Protein AF-A0A5C8NNR7-F1 (afdb_monomer_lite)

Secondary structure (DSSP, 8-state):
---HHHHHHHHHHGGGS-TTSTT--TT--TT-EEEETTEEEEEEEEEEETTTTEEEEEEEEEETTEE-TTS-EEE--S--TTGGG--

Organism: NCBI:txid2498845

Foldseek 3Di:
DDDPQQLVQQLVVQQLLDPPHPNPDPQLAAQDWDCGPNWIKGWHHWDQDPVVRWTKTKIATQDPNDGDPVDIDIHTHDDDVVSVVPD

Sequence (87 aa):
MFTEEIYNELSVEVYRVDQSHKSYDIDLNEGEVREIGNFNYKILKVEDNTTNGMQAMAVAPVKNEKVDTSEVVIAFPGINLYSLLST

Structure (mmCIF, N/CA/C/O backbone):
data_AF-A0A5C8NNR7-F1
#
_entry.id   AF-A0A5C8NNR7-F1
#
loop_
_atom_site.group_PDB
_atom_site.id
_atom_site.type_symbol
_atom_site.label_atom_id
_atom_site.label_alt_id
_atom_site.label_comp_id
_atom_site.label_asym_id
_atom_site.label_entity_id
_atom_site.label_seq_id
_atom_site.pdbx_PDB_ins_code
_atom_site.Cartn_x
_atom_site.Cartn_y
_atom_site.Cartn_z
_atom_site.occupancy
_atom_site.B_iso_or_equiv
_atom_site.auth_seq_id
_atom_site.auth_comp_id
_atom_site.auth_asym_id
_atom_site.auth_atom_id
_atom_site.pdbx_PDB_model_num
ATOM 1 N N . MET A 1 1 ? -3.960 2.787 10.886 1.00 81.38 1 MET A N 1
ATOM 2 C CA . MET A 1 1 ? -4.018 4.230 11.203 1.00 81.38 1 MET A CA 1
ATOM 3 C C . MET A 1 1 ? -2.842 4.858 10.502 1.00 81.38 1 MET A C 1
ATOM 5 O O . MET A 1 1 ? -1.736 4.393 10.734 1.00 81.38 1 MET A O 1
ATOM 9 N N . PHE A 1 2 ? -3.055 5.870 9.669 1.00 90.25 2 PHE A N 1
ATOM 10 C CA . PHE A 1 2 ? -1.940 6.491 8.965 1.00 90.25 2 PHE A CA 1
ATOM 11 C C . PHE A 1 2 ? -1.174 7.476 9.853 1.00 90.25 2 PHE A C 1
ATOM 13 O O . PHE A 1 2 ? -1.765 8.253 10.602 1.00 90.25 2 PHE A O 1
ATOM 20 N N . THR A 1 3 ? 0.148 7.433 9.746 1.00 93.56 3 THR A N 1
ATOM 21 C CA . THR A 1 3 ? 1.108 8.356 10.360 1.00 93.56 3 THR A CA 1
ATOM 22 C C . THR A 1 3 ? 2.140 8.743 9.299 1.00 93.56 3 THR A C 1
ATOM 24 O O . THR A 1 3 ? 2.218 8.094 8.256 1.00 93.56 3 THR A O 1
ATOM 27 N N . GLU A 1 4 ? 2.946 9.777 9.548 1.00 94.00 4 GLU A N 1
ATOM 28 C CA . GLU A 1 4 ? 4.039 10.163 8.637 1.00 94.00 4 GLU A CA 1
ATOM 29 C C . GLU A 1 4 ? 5.002 9.005 8.343 1.00 94.00 4 GLU A C 1
ATOM 31 O O . GLU A 1 4 ? 5.382 8.792 7.194 1.00 94.00 4 GLU A O 1
ATOM 36 N N . GLU A 1 5 ? 5.323 8.214 9.366 1.00 94.19 5 GLU A N 1
ATOM 37 C CA . GLU A 1 5 ? 6.129 6.997 9.245 1.00 94.19 5 GLU A CA 1
ATOM 38 C C . GLU A 1 5 ? 5.465 5.965 8.324 1.00 94.19 5 GLU A C 1
ATOM 40 O O . GLU A 1 5 ? 6.086 5.510 7.368 1.00 94.19 5 GLU A O 1
ATOM 45 N N . ILE A 1 6 ? 4.171 5.681 8.517 1.00 96.00 6 ILE A N 1
ATOM 46 C CA . ILE A 1 6 ? 3.431 4.750 7.654 1.00 96.00 6 ILE A CA 1
ATOM 47 C C . ILE A 1 6 ? 3.353 5.254 6.209 1.00 96.00 6 ILE A C 1
ATOM 49 O O . ILE A 1 6 ? 3.450 4.454 5.281 1.00 96.00 6 ILE A O 1
ATOM 53 N N . TYR A 1 7 ? 3.183 6.561 5.980 1.00 95.25 7 TYR A N 1
ATOM 54 C CA . TYR A 1 7 ? 3.201 7.105 4.618 1.00 95.25 7 TYR A CA 1
ATOM 55 C C . TYR A 1 7 ? 4.554 6.869 3.936 1.00 95.25 7 TYR A C 1
ATOM 57 O O . TYR A 1 7 ? 4.591 6.539 2.749 1.00 95.25 7 TYR A O 1
ATOM 65 N N . ASN A 1 8 ? 5.655 7.003 4.682 1.00 93.62 8 ASN A N 1
ATOM 66 C CA . ASN A 1 8 ? 6.987 6.693 4.178 1.00 93.62 8 ASN A CA 1
ATOM 67 C C . ASN A 1 8 ? 7.125 5.199 3.851 1.00 93.62 8 ASN A C 1
ATOM 69 O O . ASN A 1 8 ? 7.496 4.864 2.727 1.00 93.62 8 ASN A O 1
ATOM 73 N N . GLU A 1 9 ? 6.748 4.313 4.774 1.00 95.06 9 GLU A N 1
ATOM 74 C CA . GLU A 1 9 ? 6.807 2.864 4.554 1.00 95.06 9 GLU A CA 1
ATOM 75 C C . GLU A 1 9 ? 5.980 2.430 3.339 1.00 95.06 9 GLU A C 1
ATOM 77 O O . GLU A 1 9 ? 6.467 1.686 2.491 1.00 95.06 9 GLU A O 1
ATOM 82 N N . LEU A 1 10 ? 4.766 2.967 3.184 1.00 95.69 10 LEU A N 1
ATOM 83 C CA . LEU A 1 10 ? 3.924 2.703 2.018 1.00 95.69 10 LEU A CA 1
ATOM 84 C C . LEU A 1 10 ? 4.595 3.130 0.712 1.00 95.69 10 LEU A C 1
ATOM 86 O O . LEU A 1 10 ? 4.535 2.388 -0.264 1.00 95.69 10 LEU A O 1
ATOM 90 N N . SER A 1 11 ? 5.257 4.290 0.684 1.00 93.88 11 SER A N 1
ATOM 91 C CA . SER A 1 11 ? 6.003 4.731 -0.505 1.00 93.88 11 SER A CA 1
ATOM 92 C C . SER A 1 11 ? 7.164 3.792 -0.860 1.00 93.88 11 SER A C 1
ATOM 94 O O . SER A 1 11 ? 7.491 3.638 -2.036 1.00 93.88 11 SER A O 1
ATOM 96 N N . VAL A 1 12 ? 7.760 3.130 0.140 1.00 92.56 12 VAL A N 1
ATOM 97 C CA . VAL A 1 12 ? 8.829 2.140 -0.051 1.00 92.56 12 VAL A CA 1
ATOM 98 C C . VAL A 1 12 ? 8.265 0.799 -0.528 1.00 92.56 12 VAL A C 1
ATOM 100 O O . VAL A 1 12 ? 8.842 0.177 -1.419 1.00 92.56 12 VAL A O 1
ATOM 103 N N . GLU A 1 13 ? 7.124 0.361 0.002 1.00 94.19 13 GLU A N 1
ATOM 104 C CA . GLU A 1 13 ? 6.487 -0.894 -0.417 1.00 94.19 13 GLU A CA 1
ATOM 105 C C . GLU A 1 13 ? 6.068 -0.873 -1.896 1.00 94.19 13 GLU A C 1
ATOM 107 O O . GLU A 1 13 ? 6.152 -1.901 -2.565 1.00 94.19 13 GLU A O 1
ATOM 112 N N . VAL A 1 14 ? 5.727 0.295 -2.458 1.00 94.56 14 VAL A N 1
ATOM 113 C CA . VAL A 1 14 ? 5.357 0.418 -3.883 1.00 94.56 14 VAL A CA 1
ATOM 114 C C . VAL A 1 14 ? 6.488 -0.024 -4.826 1.00 94.56 14 VAL A C 1
ATOM 116 O O . VAL A 1 14 ? 6.205 -0.528 -5.907 1.00 94.56 14 VAL A O 1
ATOM 119 N N . TYR A 1 15 ? 7.766 0.062 -4.432 1.00 92.12 15 TYR A N 1
ATOM 120 C CA . TYR A 1 15 ? 8.870 -0.459 -5.258 1.00 92.12 15 TYR A CA 1
ATOM 121 C C . TYR A 1 15 ? 8.801 -1.972 -5.493 1.00 92.12 15 TYR A C 1
ATOM 123 O O . TYR A 1 15 ? 9.426 -2.477 -6.422 1.00 92.12 15 TYR A O 1
ATOM 131 N N . ARG A 1 16 ? 8.096 -2.719 -4.638 1.00 93.88 16 ARG A N 1
ATOM 132 C CA . ARG A 1 16 ? 7.980 -4.179 -4.746 1.00 93.88 16 ARG A CA 1
ATOM 133 C C . ARG A 1 16 ? 6.925 -4.623 -5.754 1.00 93.88 16 ARG A C 1
ATOM 135 O O . ARG A 1 16 ? 6.848 -5.804 -6.059 1.00 93.88 16 ARG A O 1
ATOM 142 N N . VAL A 1 17 ? 6.136 -3.685 -6.268 1.00 93.06 17 VAL A N 1
ATOM 143 C CA . VAL A 1 17 ? 5.159 -3.909 -7.340 1.00 93.06 17 VAL A CA 1
ATOM 144 C C . VAL A 1 17 ? 5.856 -4.195 -8.674 1.00 93.06 17 VAL A C 1
ATOM 146 O O . VAL A 1 17 ? 5.377 -4.994 -9.472 1.00 93.06 17 VAL A O 1
ATOM 149 N N . ASP A 1 18 ? 7.004 -3.554 -8.889 1.00 90.50 18 ASP A N 1
ATOM 150 C CA . ASP A 1 18 ? 7.803 -3.634 -10.106 1.00 90.50 18 ASP A CA 1
ATOM 151 C C . ASP A 1 18 ? 8.468 -5.003 -10.260 1.00 90.50 18 ASP A C 1
ATOM 153 O O . ASP A 1 18 ? 9.385 -5.341 -9.505 1.00 90.50 18 ASP A O 1
ATOM 157 N N . GLN A 1 19 ? 8.069 -5.760 -11.282 1.00 87.94 19 GLN A N 1
ATOM 158 C CA . GLN A 1 19 ? 8.638 -7.085 -11.572 1.00 87.94 19 GLN A CA 1
ATOM 159 C C . GLN A 1 19 ? 10.142 -7.060 -11.872 1.00 87.94 19 GLN A C 1
ATOM 161 O O . GLN A 1 19 ? 10.826 -8.073 -11.713 1.00 87.94 19 GLN A O 1
ATOM 166 N N . SER A 1 20 ? 10.664 -5.921 -12.325 1.00 85.00 20 SER A N 1
ATOM 167 C CA . SER A 1 20 ? 12.085 -5.738 -12.626 1.00 85.00 20 SER A CA 1
ATOM 168 C C . SER A 1 20 ? 12.903 -5.294 -11.410 1.00 85.00 20 SER A C 1
ATOM 170 O O . SER A 1 20 ? 14.136 -5.360 -11.432 1.00 85.00 20 SER A O 1
ATOM 172 N N . HIS A 1 21 ? 12.246 -4.865 -10.328 1.00 86.38 21 HIS A N 1
ATOM 173 C CA . HIS A 1 21 ? 12.929 -4.382 -9.140 1.00 86.38 21 HIS A CA 1
ATOM 174 C C . HIS A 1 21 ? 13.429 -5.547 -8.276 1.00 86.38 21 HIS A C 1
ATOM 176 O O . HIS A 1 21 ? 12.759 -6.553 -8.066 1.00 86.38 21 HIS A O 1
ATOM 182 N N . LYS A 1 22 ? 14.619 -5.395 -7.685 1.00 87.81 22 LYS A N 1
ATOM 183 C CA . LYS A 1 22 ? 15.259 -6.431 -6.843 1.00 87.81 22 LYS A CA 1
ATOM 184 C C . LYS A 1 22 ? 14.431 -6.871 -5.628 1.00 87.81 22 LYS A C 1
ATOM 186 O O . LYS A 1 22 ? 14.714 -7.905 -5.034 1.00 87.81 22 LYS A O 1
ATOM 191 N N . SER A 1 23 ? 13.491 -6.027 -5.213 1.00 90.12 23 SER A N 1
ATOM 192 C CA . SER A 1 23 ? 12.603 -6.251 -4.072 1.00 90.12 23 SER A CA 1
ATOM 193 C C . SER A 1 23 ? 11.201 -6.662 -4.509 1.00 90.12 23 SER A C 1
ATOM 195 O O . SER A 1 23 ? 10.300 -6.585 -3.682 1.00 90.12 23 SER A O 1
ATOM 197 N N . TYR A 1 24 ? 11.022 -7.042 -5.781 1.00 92.19 24 TYR A N 1
ATOM 198 C CA . TYR A 1 24 ? 9.752 -7.520 -6.307 1.00 92.19 24 TYR A CA 1
ATOM 199 C C . TYR A 1 24 ? 9.131 -8.554 -5.371 1.00 92.19 24 TYR A C 1
ATOM 201 O O . TYR A 1 24 ? 9.802 -9.492 -4.927 1.00 92.19 24 TYR A O 1
ATOM 209 N N . ASP A 1 25 ? 7.854 -8.360 -5.079 1.00 94.69 25 ASP A N 1
ATOM 210 C CA . ASP A 1 25 ? 7.071 -9.233 -4.229 1.00 94.69 25 ASP A CA 1
ATOM 211 C C . ASP A 1 25 ? 5.833 -9.689 -5.000 1.00 94.69 25 ASP A C 1
ATOM 213 O O . ASP A 1 25 ? 4.931 -8.906 -5.288 1.00 94.69 25 ASP A O 1
ATOM 217 N N . ILE A 1 26 ? 5.810 -10.974 -5.352 1.00 91.94 26 ILE A N 1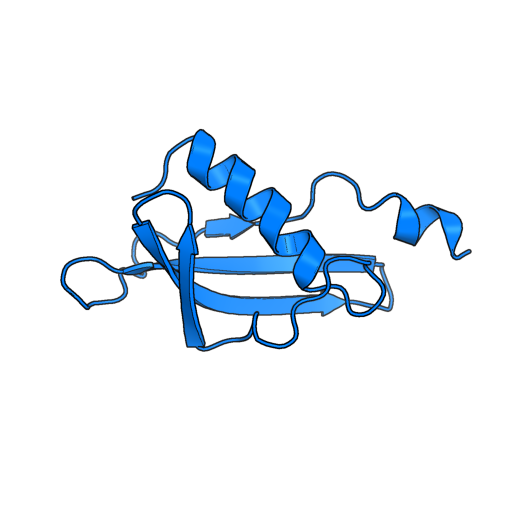
ATOM 218 C CA . ILE A 1 26 ? 4.709 -11.584 -6.105 1.00 91.94 26 ILE A CA 1
ATOM 219 C C . ILE A 1 26 ? 3.411 -11.658 -5.292 1.00 91.94 26 ILE A C 1
ATOM 221 O O . ILE A 1 26 ? 2.323 -11.732 -5.872 1.00 91.94 26 ILE A O 1
ATOM 225 N N . ASP A 1 27 ? 3.520 -11.616 -3.963 1.00 93.44 27 ASP A N 1
ATOM 226 C CA . ASP A 1 27 ? 2.377 -11.689 -3.063 1.00 93.44 27 ASP A CA 1
ATOM 227 C C . ASP A 1 27 ? 1.749 -10.308 -2.823 1.00 93.44 27 ASP A C 1
ATOM 229 O O . ASP A 1 27 ? 0.594 -10.252 -2.409 1.00 93.44 27 ASP A O 1
ATOM 233 N N . LEU A 1 28 ? 2.438 -9.214 -3.193 1.00 94.31 28 LEU A N 1
ATOM 234 C CA . LEU A 1 28 ? 1.933 -7.839 -3.112 1.00 94.31 28 LEU A CA 1
ATOM 235 C C . LEU A 1 28 ? 0.853 -7.573 -4.175 1.00 94.31 28 LEU A C 1
ATOM 237 O O . LEU A 1 28 ? 1.084 -6.934 -5.205 1.00 94.31 28 LEU A O 1
ATOM 241 N N . ASN A 1 29 ? -0.347 -8.093 -3.933 1.00 94.44 29 ASN A N 1
ATOM 242 C CA . ASN A 1 29 ? -1.452 -8.108 -4.883 1.00 94.44 29 ASN A CA 1
ATOM 243 C C . ASN A 1 29 ? -2.783 -7.654 -4.262 1.00 94.44 29 ASN A C 1
ATOM 245 O O . ASN A 1 29 ? -2.935 -7.455 -3.058 1.00 94.44 29 ASN A O 1
ATOM 249 N N . GLU A 1 30 ? -3.775 -7.426 -5.122 1.00 96.88 30 GLU A N 1
ATOM 250 C CA . GLU A 1 30 ? -5.094 -6.966 -4.694 1.00 96.88 30 GLU A CA 1
ATOM 251 C C . GLU A 1 30 ? -5.768 -7.950 -3.741 1.00 96.88 30 GLU A C 1
ATOM 253 O O . GLU A 1 30 ? -5.932 -9.132 -4.037 1.00 96.88 30 GLU A O 1
ATOM 258 N N . GLY A 1 31 ? -6.254 -7.428 -2.617 1.00 96.56 31 GLY A N 1
ATOM 259 C CA . GLY A 1 31 ? -6.948 -8.209 -1.606 1.00 96.56 31 GLY A CA 1
ATOM 260 C C . GLY A 1 31 ? -6.056 -8.707 -0.472 1.00 96.56 31 GLY A C 1
ATOM 261 O O . GLY A 1 31 ? -6.612 -9.051 0.576 1.00 96.56 31 GLY A O 1
ATOM 262 N N . GLU A 1 32 ? -4.732 -8.686 -0.643 1.00 97.12 32 GLU A N 1
ATOM 263 C CA . GLU A 1 32 ? -3.763 -9.034 0.397 1.00 97.12 32 GLU A CA 1
ATOM 264 C C . GLU A 1 32 ? -3.885 -8.083 1.600 1.00 97.12 32 GLU A C 1
ATOM 266 O O . GLU A 1 32 ? -4.212 -6.898 1.461 1.00 97.12 32 GLU A O 1
ATOM 271 N N . VAL A 1 33 ? -3.635 -8.611 2.801 1.00 97.06 33 VAL A N 1
ATOM 272 C CA . VAL A 1 33 ? -3.490 -7.815 4.021 1.00 97.06 33 VAL A CA 1
ATOM 273 C C . VAL A 1 33 ? -2.028 -7.830 4.435 1.00 97.06 33 VAL A C 1
ATOM 275 O O . VAL A 1 33 ? -1.465 -8.897 4.668 1.00 97.06 33 VAL A O 1
ATOM 278 N N . ARG A 1 34 ? -1.442 -6.641 4.563 1.00 95.56 34 ARG A N 1
ATOM 279 C CA . ARG A 1 34 ? -0.048 -6.434 4.943 1.00 95.56 34 ARG A CA 1
ATOM 280 C C . ARG A 1 34 ? 0.057 -5.731 6.277 1.00 95.56 34 ARG A C 1
ATOM 282 O O . ARG A 1 34 ? -0.646 -4.750 6.524 1.00 95.56 34 ARG A O 1
ATOM 289 N N . GLU A 1 35 ? 0.960 -6.223 7.110 1.00 95.44 35 GLU A N 1
ATOM 290 C CA . GLU A 1 35 ? 1.410 -5.501 8.290 1.00 95.44 35 GLU A CA 1
ATOM 291 C C . GLU A 1 35 ? 2.453 -4.470 7.852 1.00 95.44 35 GLU A C 1
ATOM 293 O O . GLU A 1 35 ? 3.459 -4.812 7.232 1.00 95.44 35 GLU A O 1
ATOM 298 N N . ILE A 1 36 ? 2.163 -3.198 8.115 1.00 93.69 36 ILE A N 1
ATOM 299 C CA . ILE A 1 36 ? 3.022 -2.052 7.811 1.00 93.69 36 ILE A CA 1
ATOM 300 C C . ILE A 1 36 ? 3.123 -1.250 9.109 1.00 93.69 36 ILE A C 1
ATOM 302 O O . ILE A 1 36 ? 2.101 -0.878 9.707 1.00 93.69 36 ILE A O 1
ATOM 306 N N . GLY A 1 37 ? 4.343 -1.064 9.603 1.00 90.50 37 GLY A N 1
ATOM 307 C CA . GLY A 1 37 ? 4.614 -0.758 11.002 1.00 90.50 37 GLY A CA 1
ATOM 308 C C . GLY A 1 37 ? 3.923 -1.764 11.930 1.00 90.50 37 GLY A C 1
ATOM 309 O O . GLY A 1 37 ? 4.158 -2.960 11.848 1.00 90.50 37 GLY A O 1
ATOM 310 N N . ASN A 1 38 ? 3.023 -1.270 12.786 1.00 92.31 38 ASN A N 1
ATOM 311 C CA . ASN A 1 38 ? 2.221 -2.084 13.714 1.00 92.31 38 ASN A CA 1
ATOM 312 C C . ASN A 1 38 ? 0.732 -2.157 13.312 1.00 92.31 38 ASN A C 1
ATOM 314 O O . ASN A 1 38 ? -0.138 -2.374 14.162 1.00 92.31 38 ASN A O 1
ATOM 318 N N . PHE A 1 39 ? 0.401 -1.874 12.048 1.00 95.06 39 PHE A N 1
ATOM 319 C CA . PHE A 1 39 ? -0.981 -1.818 11.573 1.00 95.06 39 PHE A CA 1
ATOM 320 C C . PHE A 1 39 ? -1.183 -2.688 10.340 1.00 95.06 39 PHE A C 1
ATOM 322 O O . PHE A 1 39 ? -0.349 -2.734 9.445 1.00 95.06 39 PHE A O 1
ATOM 329 N N . ASN A 1 40 ? -2.357 -3.306 10.260 1.00 97.06 40 ASN A N 1
ATOM 330 C CA . ASN A 1 40 ? -2.766 -4.057 9.085 1.00 97.06 40 ASN A CA 1
ATOM 331 C C . ASN A 1 40 ? -3.424 -3.138 8.054 1.00 97.06 40 ASN A C 1
ATOM 333 O O . ASN A 1 40 ? -4.299 -2.334 8.397 1.00 97.06 40 ASN A O 1
ATOM 337 N N . TYR A 1 41 ? -3.055 -3.309 6.790 1.00 97.94 41 TYR A N 1
ATOM 338 C CA . TYR A 1 41 ? -3.630 -2.620 5.642 1.00 97.94 41 TYR A CA 1
ATOM 339 C C . TYR A 1 41 ? -4.053 -3.628 4.594 1.00 97.94 41 TYR A C 1
ATOM 341 O O . TYR A 1 41 ? -3.311 -4.551 4.282 1.00 97.94 41 TYR A O 1
ATOM 349 N N . LYS A 1 42 ? -5.238 -3.432 4.024 1.00 98.12 42 LYS A N 1
ATOM 350 C CA . LYS A 1 42 ? -5.666 -4.173 2.849 1.00 98.12 42 LYS A CA 1
ATOM 351 C C . LYS A 1 42 ? -5.216 -3.444 1.595 1.00 98.12 42 LYS A C 1
ATOM 353 O O . LYS A 1 42 ? -5.519 -2.259 1.434 1.00 98.12 42 LYS A O 1
ATOM 358 N N . ILE A 1 43 ? -4.579 -4.176 0.694 1.00 98.19 43 ILE A N 1
ATOM 359 C CA . ILE A 1 43 ? -4.278 -3.722 -0.656 1.00 98.19 43 ILE A CA 1
ATOM 360 C C . ILE A 1 43 ? -5.576 -3.724 -1.460 1.00 98.19 43 ILE A C 1
ATOM 362 O O . ILE A 1 43 ? -6.244 -4.749 -1.613 1.00 98.19 43 ILE A O 1
ATOM 366 N N . LEU A 1 44 ? -5.964 -2.548 -1.937 1.00 98.31 44 LEU A N 1
ATOM 367 C CA . LEU A 1 44 ? -7.177 -2.344 -2.725 1.00 98.31 44 LEU A CA 1
ATOM 368 C C . LEU A 1 44 ? -6.898 -2.433 -4.224 1.00 98.31 44 LEU A C 1
ATOM 370 O O . LEU A 1 44 ? -7.740 -2.924 -4.968 1.00 98.31 44 LEU A O 1
ATOM 374 N N . LYS A 1 45 ? -5.743 -1.916 -4.653 1.00 97.94 45 LYS A N 1
ATOM 375 C CA . LYS A 1 45 ? -5.309 -1.872 -6.051 1.00 97.94 45 LYS A CA 1
ATOM 376 C C . LYS A 1 45 ? -3.788 -1.798 -6.115 1.00 97.94 45 LYS A C 1
ATOM 378 O O . LYS A 1 45 ? -3.181 -1.121 -5.284 1.00 97.94 45 LYS A O 1
ATOM 383 N N . VAL A 1 46 ? -3.205 -2.431 -7.123 1.00 96.44 46 VAL A N 1
ATOM 384 C CA . VAL A 1 46 ? -1.783 -2.322 -7.453 1.00 96.44 46 VAL A CA 1
ATOM 385 C C . VAL A 1 46 ? -1.660 -2.028 -8.945 1.00 96.44 46 VAL A C 1
ATOM 387 O O . VAL A 1 46 ? -2.413 -2.591 -9.737 1.00 96.44 46 VAL 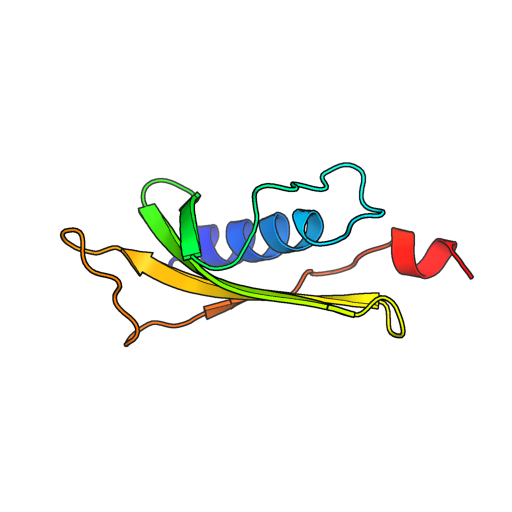A O 1
ATOM 390 N N . GLU A 1 47 ? -0.754 -1.134 -9.328 1.00 94.12 47 GLU A N 1
ATOM 391 C CA . GLU A 1 47 ? -0.488 -0.791 -10.726 1.00 94.12 47 GLU A CA 1
ATOM 392 C C . GLU A 1 47 ? 1.018 -0.782 -10.993 1.00 94.12 47 GLU A C 1
ATOM 394 O O . GLU A 1 47 ? 1.762 -0.088 -10.299 1.00 94.12 47 GLU A O 1
ATOM 399 N N . ASP A 1 48 ? 1.436 -1.516 -12.027 1.00 91.19 48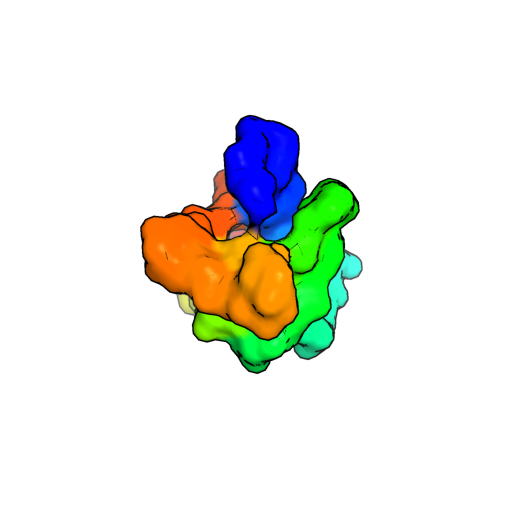 ASP A N 1
ATOM 400 C CA . ASP A 1 48 ? 2.782 -1.493 -12.609 1.00 91.19 48 ASP A CA 1
ATOM 401 C C . ASP A 1 48 ? 2.666 -1.191 -14.107 1.00 91.19 48 ASP A C 1
ATOM 403 O O . ASP A 1 48 ? 2.431 -2.074 -14.937 1.00 91.19 48 ASP A O 1
ATOM 407 N N . ASN A 1 49 ? 2.757 0.083 -14.478 1.00 87.44 49 ASN A N 1
ATOM 408 C CA . ASN A 1 49 ? 2.699 0.472 -15.877 1.00 87.44 49 ASN A CA 1
ATOM 409 C C . ASN A 1 49 ? 4.101 0.425 -16.488 1.00 87.44 49 ASN A C 1
ATOM 411 O O . ASN A 1 49 ? 4.838 1.411 -16.502 1.00 87.44 49 ASN A O 1
ATOM 415 N N . THR A 1 50 ? 4.431 -0.715 -17.087 1.00 81.81 50 THR A N 1
ATOM 416 C CA . THR A 1 50 ? 5.727 -0.949 -17.741 1.00 81.81 50 THR A CA 1
ATOM 417 C C . THR A 1 50 ? 5.975 -0.072 -18.976 1.00 81.81 50 THR A C 1
ATOM 419 O O . THR A 1 50 ? 7.109 0.030 -19.432 1.00 81.81 50 THR A O 1
ATOM 422 N N . THR A 1 51 ? 4.948 0.600 -19.520 1.00 82.56 51 THR A N 1
ATOM 423 C CA . THR A 1 51 ? 5.101 1.506 -20.676 1.00 82.56 51 THR A CA 1
ATOM 424 C C . THR A 1 51 ? 5.676 2.861 -20.273 1.00 82.56 51 THR A C 1
ATOM 426 O O . THR A 1 51 ? 6.427 3.459 -21.041 1.00 82.56 51 THR A O 1
ATOM 429 N N . ASN A 1 52 ? 5.317 3.371 -19.091 1.00 79.25 52 ASN A N 1
ATOM 430 C CA . ASN A 1 52 ? 5.783 4.674 -18.602 1.00 79.25 52 ASN A CA 1
ATOM 431 C C . ASN A 1 52 ? 6.579 4.595 -17.286 1.00 79.25 52 ASN A C 1
ATOM 433 O O . ASN A 1 52 ? 6.981 5.633 -16.764 1.00 79.25 52 ASN A O 1
ATOM 437 N N . GLY A 1 53 ? 6.806 3.388 -16.761 1.00 78.25 53 GLY A N 1
ATOM 438 C CA . GLY A 1 53 ? 7.549 3.138 -15.526 1.00 78.25 53 GLY A CA 1
ATOM 439 C C . GLY A 1 53 ? 6.833 3.603 -14.256 1.00 78.25 53 GLY A C 1
ATOM 440 O O . GLY A 1 53 ? 7.482 3.771 -13.225 1.00 78.25 53 GLY A O 1
ATOM 441 N N . MET A 1 54 ? 5.525 3.873 -14.321 1.00 87.25 54 MET A N 1
ATOM 442 C CA . MET A 1 54 ? 4.740 4.309 -13.167 1.00 87.25 54 MET A CA 1
ATOM 443 C C . MET A 1 54 ? 4.319 3.110 -12.323 1.00 87.25 54 MET A C 1
ATOM 445 O O . MET A 1 54 ? 3.713 2.174 -12.836 1.00 87.25 54 MET A O 1
ATOM 449 N N . GLN A 1 55 ? 4.547 3.206 -11.016 1.00 92.19 55 GLN A N 1
ATOM 450 C CA . GLN A 1 55 ? 4.048 2.252 -10.028 1.00 92.19 55 GLN A CA 1
ATOM 451 C C . GLN A 1 55 ? 3.141 2.960 -9.027 1.00 92.19 55 GLN A C 1
ATOM 453 O O . GLN A 1 55 ? 3.382 4.121 -8.677 1.00 92.19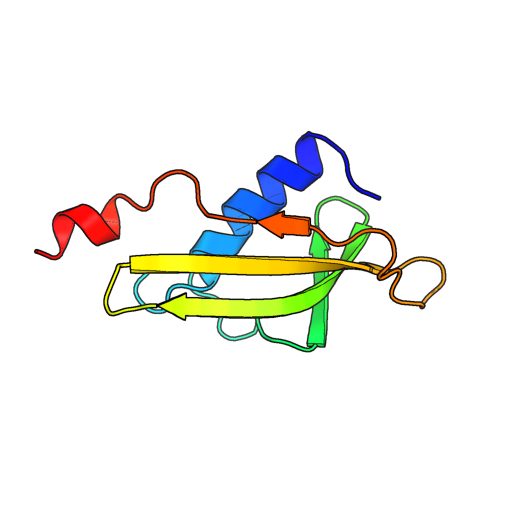 55 GLN 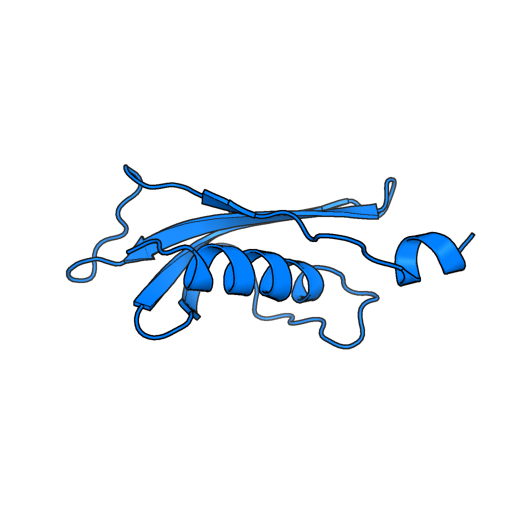A O 1
ATOM 458 N N . ALA A 1 56 ? 2.103 2.273 -8.561 1.00 95.31 56 ALA A N 1
ATOM 459 C CA . ALA A 1 56 ? 1.226 2.777 -7.514 1.00 95.31 56 ALA A CA 1
ATOM 460 C C . ALA A 1 56 ? 0.580 1.643 -6.713 1.00 95.31 56 ALA A C 1
ATOM 462 O O . ALA A 1 56 ? 0.327 0.554 -7.231 1.00 95.31 56 ALA A O 1
ATOM 463 N N . MET A 1 57 ? 0.250 1.931 -5.456 1.00 97.25 57 MET A N 1
ATOM 464 C CA . MET A 1 57 ? -0.498 1.025 -4.586 1.00 97.25 57 MET A CA 1
ATOM 465 C C . MET A 1 57 ? -1.568 1.800 -3.819 1.00 97.25 57 MET A C 1
ATOM 467 O O . MET A 1 57 ? -1.272 2.802 -3.170 1.00 97.25 57 MET A O 1
ATOM 471 N N . ALA A 1 58 ? -2.813 1.329 -3.871 1.00 98.25 58 ALA A N 1
ATOM 472 C CA . ALA A 1 58 ? -3.906 1.848 -3.059 1.00 98.25 58 ALA A CA 1
ATOM 473 C C . ALA A 1 58 ? -4.154 0.926 -1.861 1.00 98.25 58 ALA A C 1
ATOM 475 O O . ALA A 1 58 ? -4.334 -0.280 -2.039 1.00 98.25 58 ALA A O 1
ATOM 476 N N . VAL A 1 59 ? -4.217 1.489 -0.654 1.00 98.25 59 VAL A N 1
ATOM 477 C CA . VAL A 1 59 ? -4.435 0.738 0.590 1.00 98.25 59 VAL A CA 1
ATOM 478 C C . VAL A 1 59 ? -5.501 1.379 1.474 1.00 98.25 59 VAL A C 1
ATOM 480 O O . VAL A 1 59 ? -5.717 2.592 1.434 1.00 98.25 59 VAL A O 1
ATOM 483 N N . ALA A 1 60 ? -6.126 0.561 2.319 1.00 98.06 60 ALA A N 1
ATOM 484 C CA . ALA A 1 60 ? -6.979 1.010 3.418 1.00 98.06 60 ALA A CA 1
ATOM 485 C C . ALA A 1 60 ? -6.634 0.259 4.714 1.00 98.06 60 ALA A C 1
ATOM 487 O O . ALA A 1 60 ? -6.316 -0.931 4.661 1.00 98.06 60 ALA A O 1
ATOM 488 N N . PRO A 1 61 ? -6.699 0.907 5.889 1.00 97.81 61 PRO A N 1
ATOM 489 C CA . PRO A 1 61 ? -6.405 0.254 7.154 1.00 97.81 61 PRO A CA 1
ATOM 490 C C . PRO A 1 61 ? -7.473 -0.784 7.500 1.00 97.81 61 PRO A C 1
ATOM 492 O O . PRO A 1 61 ? -8.660 -0.613 7.219 1.00 97.81 61 PRO A O 1
ATOM 495 N N . VAL A 1 62 ? -7.057 -1.844 8.181 1.00 97.62 62 VAL A N 1
ATOM 496 C CA . VAL A 1 62 ? -7.953 -2.820 8.799 1.00 97.62 62 VAL A CA 1
ATOM 497 C C . VAL A 1 62 ? -8.122 -2.446 10.272 1.00 97.62 62 VAL A C 1
ATOM 499 O O . VAL A 1 62 ? -7.167 -2.476 11.047 1.00 97.62 62 VAL A O 1
ATOM 502 N N . LYS A 1 63 ? -9.342 -2.077 10.669 1.00 94.56 63 LYS A N 1
ATOM 503 C CA . LYS A 1 63 ? -9.719 -1.714 12.043 1.00 94.56 63 LYS A CA 1
ATOM 504 C C . LYS A 1 63 ? -10.796 -2.681 12.524 1.00 94.56 63 LYS A C 1
ATOM 506 O O . LYS A 1 63 ? -11.839 -2.801 11.887 1.00 94.56 63 LYS A O 1
ATOM 511 N N . ASN A 1 64 ? -10.564 -3.360 13.649 1.00 93.12 64 ASN A N 1
ATOM 512 C CA . ASN A 1 64 ? -11.500 -4.354 14.199 1.00 93.12 64 ASN A CA 1
ATOM 513 C C . ASN A 1 64 ? -11.947 -5.383 13.138 1.00 93.12 64 ASN A C 1
ATOM 515 O O . ASN A 1 64 ? -13.142 -5.572 12.921 1.00 93.12 64 ASN A O 1
ATOM 519 N N . GLU A 1 65 ? -10.976 -5.963 12.420 1.00 93.25 65 GLU A N 1
ATOM 520 C CA . GLU A 1 65 ? -11.181 -6.961 11.350 1.00 93.25 65 GLU A CA 1
ATOM 521 C C . GLU A 1 65 ? -11.973 -6.465 10.125 1.00 93.25 65 GLU A C 1
ATOM 523 O O . GLU A 1 65 ? -12.285 -7.238 9.219 1.00 93.25 65 GLU A O 1
ATOM 528 N N . LYS A 1 66 ? -12.276 -5.164 10.050 1.00 96.81 66 LYS A N 1
ATOM 529 C CA . LYS A 1 66 ? -12.969 -4.543 8.920 1.00 96.81 66 LYS A CA 1
ATOM 530 C C . LYS A 1 66 ? -12.052 -3.577 8.193 1.00 96.81 66 LYS A C 1
ATOM 532 O O . LYS A 1 66 ? -11.325 -2.803 8.806 1.00 96.81 66 LYS A O 1
ATOM 537 N N . VAL A 1 67 ? -12.122 -3.611 6.870 1.00 97.56 67 VAL A N 1
ATOM 538 C CA . VAL A 1 67 ? -11.418 -2.660 6.009 1.00 97.56 67 VAL A CA 1
ATOM 539 C C . VAL A 1 67 ? -12.129 -1.315 6.104 1.00 97.56 67 VAL A C 1
ATOM 541 O O . VAL A 1 67 ? -13.324 -1.229 5.821 1.00 97.56 67 VAL A O 1
ATOM 544 N N . ASP A 1 68 ? -11.406 -0.278 6.507 1.00 97.44 68 ASP A N 1
ATOM 545 C CA . ASP A 1 68 ? -11.927 1.078 6.639 1.00 97.44 68 ASP A CA 1
ATOM 546 C C . ASP A 1 68 ? -11.610 1.896 5.382 1.00 97.44 68 ASP A C 1
ATOM 548 O O . ASP A 1 68 ? -10.606 2.599 5.298 1.00 97.44 68 ASP A O 1
ATOM 552 N N . THR A 1 69 ? -12.484 1.803 4.381 1.00 96.50 69 THR A N 1
ATOM 553 C CA . THR A 1 69 ? -12.335 2.534 3.113 1.00 96.50 69 THR A CA 1
ATOM 554 C C . THR A 1 69 ? -12.704 4.016 3.215 1.00 96.50 69 THR A C 1
ATOM 556 O O . THR A 1 69 ? -12.735 4.694 2.190 1.00 96.50 69 THR A O 1
ATOM 559 N N . SER A 1 70 ? -13.014 4.537 4.410 1.00 96.31 70 SER A N 1
ATOM 560 C CA . SER A 1 70 ? -13.115 5.990 4.609 1.00 96.31 70 SER A CA 1
ATOM 561 C C . SER A 1 70 ? -11.737 6.663 4.631 1.00 96.31 70 SER A C 1
ATOM 563 O O . SER A 1 70 ? -11.632 7.859 4.368 1.00 96.31 70 SER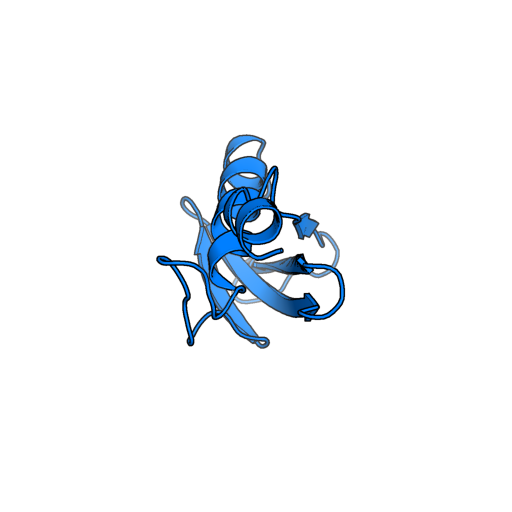 A O 1
ATOM 565 N N . GLU A 1 71 ? -10.677 5.879 4.857 1.00 94.56 71 GLU A N 1
ATOM 566 C CA . GLU A 1 71 ? -9.281 6.307 4.839 1.00 94.56 71 GLU A CA 1
ATOM 567 C C . GLU A 1 71 ? -8.521 5.512 3.764 1.00 94.56 71 GLU A C 1
ATOM 569 O O . GLU A 1 71 ? -7.938 4.464 4.035 1.00 94.56 71 GLU A O 1
ATOM 574 N N . VAL A 1 72 ? -8.537 5.997 2.523 1.00 97.38 72 VAL A N 1
ATOM 575 C CA . VAL A 1 72 ? -7.764 5.397 1.423 1.00 97.38 72 VAL A CA 1
ATOM 576 C C . VAL A 1 72 ? -6.522 6.230 1.151 1.00 97.38 72 VAL A C 1
ATOM 578 O O . VAL A 1 72 ? -6.601 7.452 1.023 1.00 97.38 72 VAL A O 1
ATOM 581 N N . VAL A 1 73 ? -5.383 5.554 1.012 1.00 97.81 73 VAL A N 1
ATOM 582 C CA . VAL A 1 73 ? -4.112 6.157 0.602 1.00 97.81 73 VAL A CA 1
ATOM 583 C C . VAL A 1 73 ? -3.670 5.538 -0.708 1.00 97.81 73 VAL A C 1
ATOM 585 O O . VAL A 1 73 ? -3.700 4.320 -0.859 1.00 97.81 73 VAL A O 1
ATOM 588 N N . ILE A 1 74 ? -3.245 6.390 -1.639 1.00 97.62 74 ILE A N 1
ATOM 589 C CA . ILE A 1 74 ? -2.592 5.985 -2.881 1.00 97.62 74 ILE A CA 1
ATOM 590 C C . ILE A 1 74 ? -1.125 6.381 -2.750 1.00 97.62 74 ILE A C 1
ATOM 592 O O . ILE A 1 74 ? -0.801 7.568 -2.704 1.00 97.62 74 ILE A O 1
ATOM 596 N N . ALA A 1 75 ? -0.261 5.382 -2.636 1.00 96.06 75 ALA A N 1
ATOM 597 C CA . ALA A 1 75 ? 1.174 5.556 -2.531 1.00 96.06 75 ALA A CA 1
ATOM 598 C C . ALA A 1 75 ? 1.826 5.413 -3.909 1.00 96.06 75 ALA A C 1
ATOM 600 O O . ALA A 1 75 ? 1.449 4.557 -4.711 1.00 96.06 75 ALA A O 1
ATOM 601 N N . PHE A 1 76 ? 2.827 6.252 -4.146 1.00 93.38 76 PHE A N 1
ATOM 602 C CA . PHE A 1 76 ? 3.697 6.233 -5.317 1.00 93.38 76 PHE A CA 1
ATOM 603 C C . PHE A 1 76 ? 5.141 6.058 -4.836 1.00 93.38 76 PHE A C 1
ATOM 605 O O . PHE A 1 76 ? 5.457 6.515 -3.729 1.00 93.38 76 PHE A O 1
ATOM 612 N N . PRO A 1 77 ? 6.030 5.438 -5.630 1.00 88.81 77 PRO A N 1
ATOM 613 C CA . PRO A 1 77 ? 7.441 5.396 -5.285 1.00 88.81 77 PRO A CA 1
ATOM 614 C C . PRO A 1 77 ? 8.035 6.802 -5.439 1.00 88.81 77 PRO A C 1
ATOM 616 O O . PRO A 1 77 ? 7.605 7.583 -6.289 1.00 88.81 77 PRO A O 1
ATOM 619 N N . GLY A 1 78 ? 9.051 7.131 -4.642 1.00 74.44 78 GLY A N 1
ATOM 620 C CA . GLY A 1 78 ? 9.731 8.425 -4.752 1.00 74.44 78 GLY A CA 1
ATOM 621 C C . GLY A 1 78 ? 10.492 8.571 -6.075 1.00 74.44 78 GLY A C 1
ATOM 622 O O . GLY A 1 78 ? 10.140 9.382 -6.926 1.00 74.44 78 GLY A O 1
ATOM 623 N N . ILE A 1 79 ? 11.562 7.790 -6.246 1.00 69.94 79 ILE A N 1
ATOM 624 C CA . ILE A 1 79 ? 12.386 7.743 -7.467 1.00 69.94 79 ILE A CA 1
ATOM 625 C C . ILE A 1 79 ? 12.802 6.293 -7.719 1.00 69.94 79 ILE A C 1
ATOM 627 O O . ILE A 1 79 ? 13.574 5.730 -6.940 1.00 69.94 79 ILE A O 1
ATOM 631 N N . ASN A 1 80 ? 12.353 5.684 -8.814 1.00 64.38 80 ASN A N 1
ATOM 632 C CA . ASN A 1 80 ? 12.875 4.393 -9.264 1.00 64.38 80 ASN A CA 1
ATOM 633 C C . ASN A 1 80 ? 14.019 4.614 -10.263 1.00 64.38 80 ASN A C 1
ATOM 635 O O . ASN A 1 80 ? 13.810 4.679 -11.469 1.00 64.38 80 ASN A O 1
ATOM 639 N N . LEU A 1 81 ? 15.248 4.762 -9.747 1.00 60.09 81 LEU A N 1
ATOM 640 C CA . LEU A 1 81 ? 16.456 4.987 -10.559 1.00 60.09 81 LEU A CA 1
ATOM 641 C C . LEU A 1 81 ? 16.696 3.887 -11.607 1.00 60.09 81 LEU A C 1
ATOM 643 O O . LEU A 1 81 ? 17.352 4.157 -12.608 1.00 60.09 81 LEU A O 1
ATOM 647 N N . TYR A 1 82 ? 16.166 2.675 -11.411 1.00 57.69 82 TYR A N 1
ATOM 648 C CA . TYR A 1 82 ? 16.299 1.596 -12.390 1.00 57.69 82 TYR A CA 1
ATOM 649 C C . TYR A 1 82 ? 15.471 1.843 -13.655 1.00 57.69 82 TYR A C 1
ATOM 651 O O . TYR A 1 82 ? 15.943 1.502 -14.739 1.00 57.69 82 TYR A O 1
ATOM 659 N N . SER A 1 83 ? 14.312 2.512 -13.564 1.00 56.34 83 SER A N 1
ATOM 660 C CA . SER A 1 83 ? 13.533 2.845 -14.767 1.00 56.34 83 SER A CA 1
ATOM 661 C C . SER A 1 83 ? 14.283 3.829 -15.676 1.00 56.34 83 SER A C 1
ATOM 663 O O . SER A 1 83 ? 14.191 3.730 -16.895 1.00 56.34 83 SER A O 1
ATOM 665 N N . LEU A 1 84 ? 15.122 4.697 -15.095 1.00 52.28 84 LEU A N 1
ATOM 666 C CA . LEU A 1 84 ? 15.935 5.691 -15.809 1.00 52.28 84 LEU A CA 1
ATOM 667 C C . LEU A 1 84 ? 17.214 5.127 -16.450 1.00 52.28 84 LEU A C 1
ATOM 669 O O . LEU A 1 84 ? 17.819 5.802 -17.277 1.00 52.28 84 LEU A O 1
ATOM 673 N N . LEU A 1 85 ? 17.654 3.929 -16.054 1.00 52.00 85 LEU A N 1
ATOM 674 C CA . LEU A 1 85 ? 18.889 3.301 -16.551 1.00 52.00 85 LEU A CA 1
ATOM 675 C C . LEU A 1 85 ? 18.629 2.179 -17.569 1.00 52.00 85 LEU A C 1
ATOM 677 O O . LEU A 1 85 ? 19.579 1.585 -18.072 1.00 52.00 85 LEU A O 1
ATOM 681 N N . SER A 1 86 ? 17.358 1.874 -17.849 1.00 51.44 86 SER A N 1
ATOM 682 C CA . SER A 1 86 ? 16.942 0.805 -18.770 1.00 51.44 86 SER A CA 1
ATOM 683 C C . SER A 1 86 ? 16.640 1.270 -20.208 1.00 51.44 86 SER A C 1
ATOM 685 O O . SER A 1 86 ? 16.317 0.438 -21.055 1.00 51.44 86 SER A O 1
ATOM 687 N N . THR A 1 87 ? 16.781 2.570 -20.493 1.00 46.97 87 THR A N 1
ATOM 688 C CA . THR A 1 87 ? 16.732 3.192 -21.838 1.00 46.97 87 THR A CA 1
ATOM 689 C C . THR A 1 87 ? 18.118 3.462 -22.395 1.00 46.97 87 THR A C 1
ATOM 691 O O . THR A 1 87 ? 18.297 3.285 -23.620 1.00 46.97 87 THR A O 1
#

Radius of gyration: 13.07 Å; chains: 1; bounding box: 32×22×36 Å

pLDDT: mean 89.42, std 12.26, range [46.97, 98.31]